Protein AF-A0A1Z4JRF0-F1 (afdb_monomer_lite)

Secondary structure (DSSP, 8-state):
---THHHHTS-HHHHHHHHHHHTT--STTS-HHHHHHHHHTTS-EEEEEEEEETTEEEEEEEEE--HHHHHHHHHHHHHHHTTTSTTTSHHHHHHHHHHHTT--------------

Organism: NCBI:txid1973484

Radius of gyration: 20.0 Å; chains: 1; bounding box: 44×68×50 Å

Foldseek 3Di:
DDCLPLQVPDDPLLLVQLLVQLLPFQSPPRDVVSVVVCVVSLQKDWDWDWDDDPPDIDIDIGIHGDPVCNVSNCVVCVVPPVVPRVPRVVVVCVVVVVVVVPPDPPDPPPDDDDDD

pLDDT: mean 71.78, std 22.66, range [35.53, 96.06]

Structure (mmCIF, N/CA/C/O backbone):
data_AF-A0A1Z4JRF0-F1
#
_entry.id   AF-A0A1Z4JRF0-F1
#
loop_
_atom_site.group_PDB
_atom_site.id
_atom_site.type_symbol
_atom_site.label_atom_id
_atom_site.label_alt_id
_atom_site.label_comp_id
_atom_site.label_asym_id
_atom_site.label_entity_id
_atom_site.label_seq_id
_atom_site.pdbx_PDB_ins_code
_atom_site.Cartn_x
_atom_site.Cartn_y
_atom_site.Cartn_z
_atom_site.occupancy
_atom_site.B_iso_or_equiv
_atom_site.auth_seq_id
_atom_site.auth_comp_id
_atom_site.auth_asym_id
_atom_site.auth_atom_id
_atom_site.pdbx_PDB_model_num
ATOM 1 N N . MET A 1 1 ? 6.717 2.652 -25.813 1.00 36.75 1 MET A N 1
ATOM 2 C CA . MET A 1 1 ? 7.202 3.660 -24.849 1.00 36.75 1 MET A CA 1
ATOM 3 C C . MET A 1 1 ? 6.323 3.497 -23.623 1.00 36.75 1 MET A C 1
ATOM 5 O O . MET A 1 1 ? 5.177 3.908 -23.685 1.00 36.75 1 MET A O 1
ATOM 9 N N . ASN A 1 2 ? 6.779 2.751 -22.613 1.00 40.53 2 ASN A N 1
ATOM 10 C CA . ASN A 1 2 ? 5.964 2.466 -21.429 1.00 40.53 2 ASN A CA 1
ATOM 11 C C . ASN A 1 2 ? 6.005 3.675 -20.501 1.00 40.53 2 ASN A C 1
ATOM 13 O O . ASN A 1 2 ? 7.083 4.120 -20.106 1.00 40.53 2 ASN A O 1
ATOM 17 N N . ASP A 1 3 ? 4.828 4.214 -20.211 1.00 40.38 3 ASP A N 1
ATOM 18 C CA . ASP A 1 3 ? 4.613 5.395 -19.393 1.00 40.38 3 ASP A CA 1
ATOM 19 C C . ASP A 1 3 ? 5.041 5.164 -17.937 1.00 40.38 3 ASP A C 1
ATOM 21 O O . ASP A 1 3 ? 4.230 4.973 -17.038 1.00 40.38 3 ASP A O 1
ATOM 25 N N . SER A 1 4 ? 6.329 5.347 -17.661 1.00 49.53 4 SER A N 1
ATOM 26 C CA . SER A 1 4 ? 6.900 5.596 -16.325 1.00 49.53 4 SER A CA 1
ATOM 27 C C . SER A 1 4 ? 6.422 6.934 -15.702 1.00 49.53 4 SER A C 1
ATOM 29 O O . SER A 1 4 ? 7.004 7.469 -14.752 1.00 49.53 4 SER A O 1
ATOM 31 N N . SER A 1 5 ? 5.325 7.503 -16.217 1.00 58.16 5 SER A N 1
ATOM 32 C CA . SER A 1 5 ? 4.789 8.820 -15.866 1.00 58.16 5 SER A CA 1
ATOM 33 C C . SER A 1 5 ? 3.949 8.815 -14.583 1.00 58.16 5 SER A C 1
ATOM 35 O O . SER A 1 5 ? 3.821 9.852 -13.933 1.00 58.16 5 SER A O 1
ATOM 37 N N . GLY A 1 6 ? 3.401 7.666 -14.173 1.00 71.44 6 GLY A N 1
ATOM 38 C CA . GLY A 1 6 ? 2.563 7.562 -12.972 1.00 71.44 6 GLY A CA 1
ATOM 39 C C . GLY A 1 6 ? 3.347 7.697 -11.662 1.00 71.44 6 GLY A C 1
ATOM 40 O O . GLY A 1 6 ? 2.978 8.498 -10.800 1.00 71.44 6 GLY A O 1
ATOM 41 N N . LEU A 1 7 ? 4.451 6.950 -11.538 1.00 81.50 7 LEU A N 1
ATOM 42 C CA . LEU A 1 7 ? 5.282 6.880 -10.327 1.00 81.50 7 LEU A CA 1
ATOM 43 C C . LEU A 1 7 ? 6.167 8.121 -10.141 1.00 81.50 7 LEU A C 1
ATOM 45 O O . LEU A 1 7 ? 6.301 8.646 -9.034 1.00 81.50 7 LEU A O 1
ATOM 49 N N . SER A 1 8 ? 6.711 8.660 -11.234 1.00 82.50 8 SER A N 1
ATOM 50 C CA . SER A 1 8 ? 7.532 9.879 -11.207 1.00 82.50 8 SER A CA 1
ATOM 51 C C . SER A 1 8 ? 6.762 11.104 -10.692 1.00 82.50 8 SER A C 1
ATOM 53 O O . SER A 1 8 ? 7.340 11.932 -9.982 1.00 82.50 8 SER A O 1
ATOM 55 N N . ARG A 1 9 ? 5.449 11.171 -10.967 1.00 87.12 9 ARG A N 1
ATOM 56 C CA . ARG A 1 9 ? 4.516 12.233 -10.541 1.00 87.12 9 ARG A CA 1
ATOM 57 C C . ARG A 1 9 ? 4.041 12.136 -9.089 1.00 87.12 9 ARG A C 1
ATOM 59 O O . ARG A 1 9 ? 3.281 12.997 -8.645 1.00 87.12 9 ARG A O 1
ATOM 66 N N . LEU A 1 10 ? 4.434 11.101 -8.351 1.00 89.62 10 LEU A N 1
ATOM 67 C CA . LEU A 1 10 ? 4.117 11.003 -6.930 1.00 89.62 10 LEU A CA 1
ATOM 68 C C . LEU A 1 10 ? 4.864 12.084 -6.135 1.00 89.62 10 LEU A C 1
ATOM 70 O O . LEU A 1 10 ? 6.015 12.415 -6.421 1.00 89.62 10 LEU A O 1
ATOM 74 N N . SER A 1 11 ? 4.215 12.619 -5.105 1.00 92.31 11 SER A N 1
ATOM 75 C CA . SER A 1 11 ? 4.901 13.438 -4.100 1.00 92.31 11 SER A CA 1
ATOM 76 C C . SER A 1 11 ? 5.906 12.599 -3.303 1.00 92.31 11 SER A C 1
ATOM 78 O O . SER A 1 11 ? 5.757 11.381 -3.210 1.00 92.31 11 SER A O 1
ATOM 80 N N . ASN A 1 12 ? 6.889 13.237 -2.660 1.00 89.81 12 ASN A N 1
ATOM 81 C CA . ASN A 1 12 ? 7.883 12.523 -1.843 1.00 89.81 12 ASN A CA 1
ATOM 82 C C . ASN A 1 12 ? 7.222 11.647 -0.768 1.00 89.81 12 ASN A C 1
ATOM 84 O O . ASN A 1 12 ? 7.545 10.474 -0.662 1.00 89.81 12 ASN A O 1
ATOM 88 N N . LYS A 1 13 ? 6.189 12.157 -0.085 1.00 90.50 13 LYS A N 1
ATOM 89 C CA . LYS A 1 13 ? 5.430 11.391 0.921 1.00 90.50 13 LYS A CA 1
ATOM 90 C C . LYS A 1 13 ? 4.722 10.162 0.349 1.00 90.50 13 LYS A C 1
ATOM 92 O O . LYS A 1 13 ? 4.550 9.170 1.043 1.00 90.50 13 LYS A O 1
ATOM 97 N N . GLN A 1 14 ? 4.259 10.239 -0.898 1.00 93.12 14 GLN A N 1
ATOM 98 C CA . GLN A 1 14 ? 3.646 9.098 -1.580 1.00 93.12 14 GLN A CA 1
ATOM 99 C C . GLN A 1 14 ? 4.694 8.076 -2.011 1.00 93.12 14 GLN A C 1
ATOM 101 O O . GLN A 1 14 ? 4.416 6.887 -1.944 1.00 93.12 14 GLN A O 1
ATOM 106 N N . LYS A 1 15 ? 5.877 8.532 -2.437 1.00 89.88 15 LYS A N 1
ATOM 107 C CA . LYS A 1 15 ? 7.004 7.657 -2.780 1.00 89.88 15 LYS A CA 1
ATOM 108 C C . LYS A 1 15 ? 7.519 6.924 -1.546 1.00 89.88 15 LYS A C 1
ATOM 110 O O . LYS A 1 15 ? 7.669 5.717 -1.611 1.00 89.88 15 LYS A O 1
ATOM 1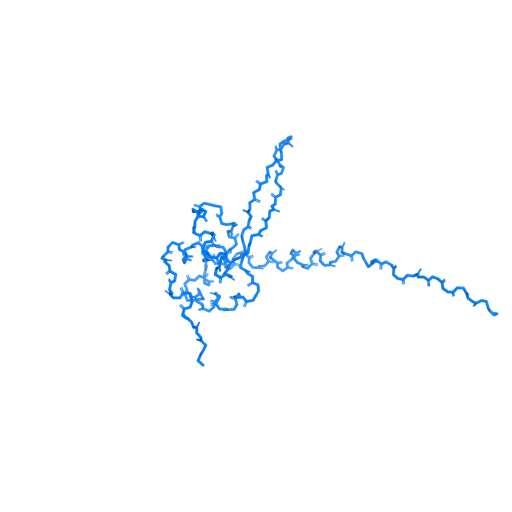15 N N . GLU A 1 16 ? 7.688 7.630 -0.429 1.00 88.94 16 GLU A N 1
ATOM 116 C CA . GLU A 1 16 ? 8.044 7.039 0.867 1.00 88.94 16 GLU A CA 1
ATOM 117 C C . GLU A 1 16 ? 7.016 5.988 1.297 1.00 88.94 16 GLU A C 1
ATOM 119 O O . GLU A 1 16 ? 7.385 4.852 1.556 1.00 88.94 16 GLU A O 1
ATOM 124 N N . ALA A 1 17 ? 5.721 6.330 1.301 1.00 91.50 17 ALA A N 1
ATOM 125 C CA . ALA A 1 17 ? 4.670 5.382 1.672 1.00 91.50 17 ALA A CA 1
ATOM 126 C C . ALA A 1 17 ? 4.635 4.151 0.756 1.00 91.50 17 ALA A C 1
ATOM 128 O O . ALA A 1 17 ? 4.532 3.026 1.235 1.00 91.50 17 ALA A O 1
ATOM 129 N N . LEU A 1 18 ? 4.724 4.357 -0.561 1.00 91.19 18 LEU A N 1
ATOM 130 C CA . LEU A 1 18 ? 4.715 3.270 -1.535 1.00 91.19 18 LEU A CA 1
ATOM 131 C C . LEU A 1 18 ? 5.954 2.377 -1.402 1.00 91.19 18 LEU A C 1
ATOM 133 O O . LEU A 1 18 ? 5.811 1.163 -1.468 1.00 91.19 18 LEU A O 1
ATOM 137 N N . GLY A 1 19 ? 7.134 2.964 -1.192 1.00 87.88 19 GLY A N 1
ATOM 138 C CA . GLY A 1 19 ? 8.380 2.235 -0.963 1.00 87.88 19 GLY A CA 1
ATOM 139 C C . GLY A 1 19 ? 8.319 1.401 0.315 1.00 87.88 19 GLY A C 1
ATOM 140 O O . GLY A 1 19 ? 8.570 0.204 0.273 1.00 87.88 19 GLY A O 1
ATOM 141 N N . SER A 1 20 ? 7.879 1.980 1.434 1.00 87.69 20 SER A N 1
ATOM 142 C CA . SER A 1 20 ? 7.731 1.232 2.689 1.00 87.69 20 SER A CA 1
ATOM 143 C C . SER A 1 20 ? 6.713 0.097 2.582 1.00 87.69 20 SER A C 1
ATOM 145 O O . SER A 1 20 ? 6.992 -1.004 3.048 1.00 87.69 20 SER A O 1
ATOM 147 N N . ILE A 1 21 ? 5.573 0.320 1.915 1.00 89.25 21 ILE A N 1
ATOM 148 C CA . ILE A 1 21 ? 4.578 -0.740 1.675 1.00 89.25 21 ILE A CA 1
ATOM 149 C C . ILE A 1 21 ? 5.131 -1.827 0.748 1.00 89.25 21 ILE A C 1
ATOM 151 O O . ILE A 1 21 ? 4.919 -3.013 0.987 1.00 89.25 21 ILE A O 1
ATOM 155 N N . TYR A 1 22 ? 5.874 -1.444 -0.292 1.00 86.75 22 TYR A N 1
ATOM 156 C CA . TYR A 1 22 ? 6.586 -2.388 -1.154 1.00 86.75 22 TYR A CA 1
ATOM 157 C C . TYR A 1 22 ? 7.563 -3.267 -0.355 1.00 86.75 22 TYR A C 1
ATOM 159 O O . TYR A 1 22 ? 7.662 -4.462 -0.615 1.00 86.75 22 TYR A O 1
ATOM 167 N N . CYS A 1 23 ? 8.205 -2.702 0.666 1.00 82.81 23 CYS A N 1
ATOM 168 C CA . CYS A 1 23 ? 9.130 -3.403 1.556 1.00 82.81 23 CYS A CA 1
ATOM 169 C C . CYS A 1 23 ? 8.450 -4.155 2.714 1.00 82.81 23 CYS A C 1
ATOM 171 O O . CYS A 1 23 ? 9.136 -4.715 3.570 1.00 82.81 23 CYS A O 1
ATOM 173 N N . GLY A 1 24 ? 7.113 -4.206 2.731 1.00 79.75 24 GLY A N 1
ATOM 174 C CA . GLY A 1 24 ? 6.311 -4.997 3.665 1.00 79.75 24 GLY A CA 1
ATOM 175 C C . GLY A 1 24 ? 5.787 -4.256 4.896 1.00 79.75 24 GLY A C 1
ATOM 176 O O . GLY A 1 24 ? 5.213 -4.894 5.779 1.00 79.75 24 GLY A O 1
ATOM 177 N N . ASP A 1 25 ? 5.920 -2.926 4.963 1.00 87.31 25 ASP A N 1
ATOM 178 C CA . ASP A 1 25 ? 5.112 -2.133 5.893 1.00 87.31 25 ASP A CA 1
ATOM 179 C C . ASP A 1 25 ? 3.628 -2.253 5.506 1.00 87.31 25 ASP A C 1
ATOM 181 O O . ASP A 1 25 ? 3.251 -2.273 4.337 1.00 87.31 25 ASP A O 1
ATOM 185 N N . THR A 1 26 ? 2.756 -2.292 6.503 1.00 86.12 26 THR A N 1
ATOM 186 C CA . THR A 1 26 ? 1.306 -2.358 6.300 1.00 86.12 26 THR A CA 1
ATOM 187 C C . THR A 1 26 ? 0.673 -0.987 6.051 1.00 86.12 26 THR A C 1
ATOM 189 O O . THR A 1 26 ? -0.549 -0.885 5.992 1.00 86.12 26 THR A O 1
ATOM 192 N N . GLY A 1 27 ? 1.471 0.079 5.927 1.00 82.62 27 GLY A N 1
ATOM 193 C CA . GLY A 1 27 ? 1.029 1.469 5.800 1.00 82.62 27 GLY A CA 1
ATOM 194 C C . GLY A 1 27 ? 0.710 2.134 7.146 1.00 82.62 27 GLY A C 1
ATOM 195 O O . GLY A 1 27 ? 0.173 3.250 7.176 1.00 82.62 27 GLY A O 1
ATOM 196 N N . ARG A 1 28 ? 1.024 1.471 8.269 1.00 78.94 28 ARG A N 1
ATOM 197 C CA . ARG A 1 28 ? 0.724 1.941 9.630 1.00 78.94 28 ARG A CA 1
ATOM 198 C C . ARG A 1 28 ? 1.670 3.085 10.004 1.00 78.94 28 ARG A C 1
ATOM 200 O O . ARG A 1 28 ? 2.789 2.874 10.442 1.00 78.94 28 ARG A O 1
ATOM 207 N N . GLY A 1 29 ? 1.192 4.319 9.868 1.00 84.25 29 GLY A N 1
ATOM 208 C CA . GLY A 1 29 ? 1.958 5.529 10.206 1.00 84.25 29 GLY A CA 1
ATOM 209 C C . GLY A 1 29 ? 1.862 6.621 9.146 1.00 84.25 29 GLY A C 1
ATOM 210 O O . GLY A 1 29 ? 2.152 7.787 9.418 1.00 84.25 29 GLY A O 1
ATOM 211 N N . TYR A 1 30 ? 1.371 6.279 7.955 1.00 91.38 30 TYR A N 1
ATOM 212 C CA . TYR A 1 30 ? 1.113 7.255 6.907 1.00 91.38 30 TYR A CA 1
ATOM 213 C C . TYR A 1 30 ? -0.265 7.893 7.062 1.00 91.38 30 TYR A C 1
ATOM 215 O O . TYR A 1 30 ? -1.242 7.268 7.469 1.00 91.38 30 TYR A O 1
ATOM 223 N N . ALA A 1 31 ? -0.356 9.175 6.706 1.00 93.44 31 ALA A N 1
ATOM 224 C CA . ALA A 1 31 ? -1.628 9.883 6.710 1.00 93.44 31 ALA A CA 1
ATOM 225 C C . ALA A 1 31 ? -2.621 9.214 5.744 1.00 93.44 31 ALA A C 1
ATOM 227 O O . ALA A 1 31 ? -2.277 8.981 4.584 1.00 93.44 31 ALA A O 1
ATOM 228 N N . GLN A 1 32 ? -3.871 9.012 6.178 1.00 93.12 32 GLN A N 1
ATOM 229 C CA . GLN A 1 32 ? -4.901 8.321 5.386 1.00 93.12 32 GLN A CA 1
ATOM 230 C C . GLN A 1 32 ? -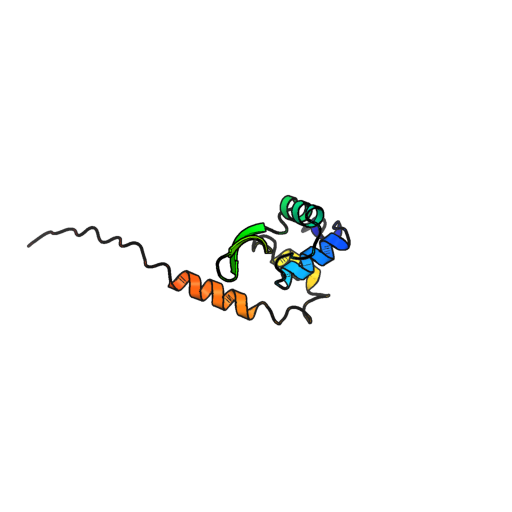5.064 8.906 3.973 1.00 93.12 32 GLN A C 1
ATOM 232 O O . GLN A 1 32 ? -5.141 8.166 3.003 1.00 93.12 32 GLN A O 1
ATOM 237 N N . LYS A 1 33 ? -4.982 10.236 3.825 1.00 94.88 33 LYS A N 1
ATOM 238 C CA . LYS A 1 33 ? -5.040 10.910 2.513 1.00 94.88 33 LYS A CA 1
ATOM 239 C C . LYS A 1 33 ? -3.957 10.450 1.526 1.00 94.88 33 LYS A C 1
ATOM 241 O O . LYS A 1 33 ? -4.174 10.479 0.318 1.00 94.88 33 LYS A O 1
ATOM 246 N N . THR A 1 34 ? -2.777 10.084 2.030 1.00 96.06 34 THR A N 1
ATOM 247 C CA . THR A 1 34 ? -1.666 9.579 1.217 1.00 96.06 34 THR A CA 1
ATOM 248 C C . THR A 1 34 ? -2.015 8.190 0.699 1.00 96.06 34 THR A C 1
ATOM 250 O O . THR A 1 34 ? -1.897 7.951 -0.501 1.00 96.06 34 THR A O 1
ATOM 253 N N . LEU A 1 35 ? -2.514 7.324 1.585 1.00 95.25 35 LEU A N 1
ATOM 254 C CA . LEU A 1 35 ? -2.919 5.953 1.277 1.00 95.25 35 LEU A CA 1
ATOM 255 C C . LEU A 1 35 ? -4.108 5.933 0.308 1.00 95.25 35 LEU A C 1
ATOM 257 O O . LEU A 1 35 ? -4.014 5.320 -0.749 1.00 95.25 35 LEU A O 1
ATOM 261 N N . ASP A 1 36 ? -5.155 6.721 0.570 1.00 95.00 36 ASP A N 1
ATOM 262 C CA . ASP A 1 36 ? -6.315 6.858 -0.324 1.00 95.00 36 ASP A CA 1
ATOM 263 C C . ASP A 1 36 ? -5.904 7.334 -1.723 1.00 95.00 36 ASP A C 1
ATOM 265 O O . ASP A 1 36 ? -6.476 6.933 -2.737 1.00 95.00 36 ASP A O 1
ATOM 269 N N . SER A 1 37 ? -4.917 8.231 -1.800 1.00 95.62 37 SER A N 1
ATOM 270 C CA . SER A 1 37 ? -4.434 8.729 -3.084 1.00 95.62 37 SER A CA 1
ATOM 271 C C . SER A 1 37 ? -3.660 7.668 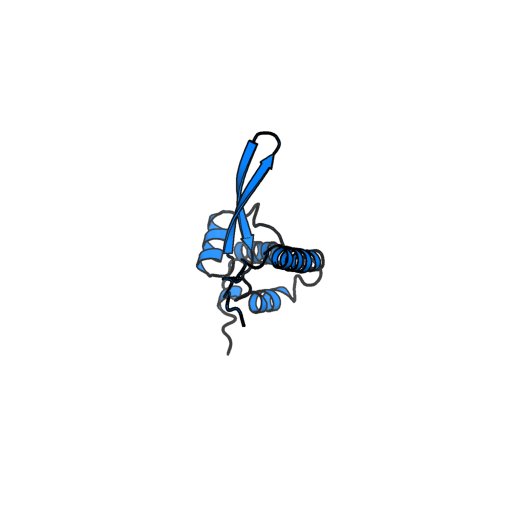-3.865 1.00 95.62 37 SER A C 1
ATOM 273 O O . SER A 1 37 ? -3.771 7.655 -5.090 1.00 95.62 37 SER A O 1
ATOM 275 N N . LEU A 1 38 ? -2.885 6.814 -3.192 1.00 94.81 38 LEU A N 1
ATOM 276 C CA . LEU A 1 38 ? -2.180 5.688 -3.812 1.00 94.81 38 LEU A CA 1
ATOM 277 C C . LEU A 1 38 ? -3.158 4.583 -4.238 1.00 94.81 38 LEU A C 1
ATOM 279 O O . LEU A 1 38 ? -3.047 4.076 -5.353 1.00 94.81 38 LEU A O 1
ATOM 283 N N . GLU A 1 39 ? -4.154 4.276 -3.405 1.00 94.25 39 GLU A N 1
ATOM 284 C CA . GLU A 1 39 ? -5.201 3.288 -3.692 1.00 94.25 39 GLU A CA 1
ATOM 285 C C . GLU A 1 39 ? -6.036 3.710 -4.910 1.00 94.25 39 GLU A C 1
ATOM 287 O O . GLU A 1 39 ? -6.207 2.939 -5.850 1.00 94.25 39 GLU A O 1
ATOM 292 N N . LYS A 1 40 ? -6.440 4.987 -4.992 1.00 93.19 40 LYS A N 1
ATOM 293 C CA . LYS A 1 40 ? -7.118 5.547 -6.181 1.00 93.19 40 LYS A CA 1
ATOM 294 C C . LYS A 1 40 ? -6.285 5.477 -7.459 1.00 93.19 40 LYS A C 1
ATOM 296 O O . LYS A 1 40 ? -6.846 5.486 -8.550 1.00 93.19 40 LYS A O 1
ATOM 301 N N . LYS A 1 41 ? -4.957 5.467 -7.338 1.00 92.56 41 LYS A N 1
ATOM 302 C CA . LYS A 1 41 ? -4.031 5.313 -8.468 1.00 92.56 41 LYS A CA 1
ATOM 303 C C . LYS A 1 41 ? -3.780 3.843 -8.824 1.00 92.56 41 LYS A C 1
ATOM 305 O O . LYS A 1 41 ? -3.060 3.598 -9.783 1.00 92.56 41 LYS A O 1
ATOM 310 N N . GLY A 1 42 ? -4.338 2.891 -8.070 1.00 92.62 42 GLY A N 1
ATOM 311 C CA . GLY A 1 42 ? -4.124 1.455 -8.262 1.00 92.62 42 GLY A CA 1
ATOM 312 C C . GLY A 1 42 ? -2.724 0.976 -7.871 1.00 92.62 42 GLY A C 1
ATOM 313 O O . GLY A 1 42 ? -2.320 -0.108 -8.275 1.00 92.62 42 GLY A O 1
ATOM 314 N N . LEU A 1 43 ? -1.974 1.784 -7.113 1.00 92.44 43 LEU A N 1
ATOM 315 C CA . LEU A 1 43 ? -0.593 1.472 -6.724 1.00 92.44 43 LEU A CA 1
ATOM 316 C C . LEU A 1 43 ? -0.513 0.618 -5.459 1.00 92.44 43 LEU A C 1
ATOM 318 O O . LEU A 1 43 ? 0.483 -0.064 -5.240 1.00 92.44 43 LEU A O 1
ATOM 322 N N . ILE A 1 44 ? -1.561 0.665 -4.640 1.00 93.75 44 ILE A N 1
ATOM 323 C CA . ILE A 1 44 ? -1.747 -0.189 -3.470 1.00 93.75 44 ILE A CA 1
ATOM 324 C C . ILE A 1 44 ? -3.200 -0.661 -3.413 1.00 93.75 44 ILE A C 1
ATOM 326 O O . ILE A 1 44 ? -4.091 -0.022 -3.975 1.00 93.75 44 ILE A O 1
ATOM 330 N N . VAL A 1 45 ? -3.434 -1.748 -2.693 1.00 94.06 45 VAL A N 1
ATOM 331 C CA . VAL A 1 45 ? -4.756 -2.265 -2.331 1.00 94.06 45 VAL A CA 1
ATOM 332 C C . VAL A 1 45 ? -4.824 -2.433 -0.821 1.00 94.06 45 VAL A C 1
ATOM 334 O O . VAL A 1 45 ? -3.812 -2.762 -0.204 1.00 94.06 45 VAL A O 1
ATOM 337 N N . SER A 1 46 ? -5.992 -2.200 -0.222 1.00 93.19 46 SER A N 1
ATOM 338 C CA . SER A 1 46 ? -6.197 -2.425 1.209 1.00 93.19 46 SER A CA 1
ATOM 339 C C . SER A 1 46 ? -6.970 -3.708 1.510 1.00 93.19 46 SER A C 1
ATOM 341 O O . SER A 1 46 ? -7.884 -4.096 0.784 1.00 93.19 46 SER A O 1
ATOM 343 N N . GLN A 1 47 ? -6.630 -4.343 2.628 1.00 91.94 47 GLN A N 1
ATOM 344 C CA . GLN A 1 47 ? -7.397 -5.421 3.238 1.00 91.94 47 GLN A CA 1
ATOM 345 C C . GLN A 1 47 ? -7.745 -5.035 4.673 1.00 91.94 47 GLN A C 1
ATOM 347 O O . GLN A 1 47 ? -6.899 -4.559 5.427 1.00 91.94 47 GLN A O 1
ATOM 352 N N . THR A 1 48 ? -8.996 -5.254 5.076 1.00 92.81 48 THR A N 1
ATOM 353 C CA . THR A 1 48 ? -9.365 -5.166 6.491 1.00 92.81 48 THR A CA 1
ATOM 354 C C . THR A 1 48 ? -8.971 -6.451 7.198 1.00 92.81 48 THR A C 1
ATOM 356 O O . THR A 1 48 ? -9.390 -7.540 6.806 1.00 92.81 48 THR A O 1
ATOM 359 N N . VAL A 1 49 ? -8.199 -6.310 8.265 1.00 90.38 49 VAL A N 1
ATOM 360 C CA . VAL A 1 49 ? -7.752 -7.408 9.117 1.00 90.38 49 VAL A CA 1
ATOM 361 C C . VAL A 1 49 ? -8.249 -7.187 10.542 1.00 90.38 49 VAL A C 1
ATOM 363 O O . VAL A 1 49 ? -8.444 -6.053 10.991 1.00 90.38 49 VAL A O 1
ATOM 366 N N . ALA A 1 50 ? -8.485 -8.290 11.246 1.00 92.56 50 ALA A N 1
ATOM 367 C CA . ALA A 1 50 ? -8.871 -8.290 12.647 1.00 92.56 50 ALA A CA 1
ATOM 368 C C . ALA A 1 50 ? -7.697 -8.798 13.486 1.00 92.56 50 ALA A C 1
ATOM 370 O O . ALA A 1 50 ? -7.207 -9.906 13.277 1.00 92.56 50 ALA A O 1
ATOM 371 N N . GLU A 1 51 ? -7.266 -7.990 14.446 1.00 89.62 51 GLU A N 1
ATOM 372 C CA . GLU A 1 51 ? -6.198 -8.313 15.382 1.00 89.62 51 GLU A CA 1
ATOM 373 C C . GLU A 1 51 ? -6.796 -8.485 16.779 1.00 89.62 51 GLU A C 1
ATOM 375 O O . GLU A 1 51 ? -7.528 -7.623 17.275 1.00 89.62 51 GLU A O 1
ATOM 380 N N . ARG A 1 52 ? -6.506 -9.619 17.419 1.00 91.94 52 ARG A N 1
ATOM 381 C CA . ARG A 1 52 ? -6.960 -9.903 18.779 1.00 91.94 52 ARG A CA 1
ATOM 382 C C . ARG A 1 52 ? -5.858 -9.557 19.769 1.00 91.94 52 ARG A C 1
ATOM 384 O O . ARG A 1 52 ? -4.788 -10.155 19.728 1.00 91.94 52 ARG A O 1
ATOM 391 N N . GLN A 1 53 ? -6.160 -8.672 20.712 1.00 90.00 53 GLN A N 1
ATOM 392 C CA . GLN A 1 53 ? -5.287 -8.365 21.843 1.00 90.00 53 GLN A CA 1
ATOM 393 C C . GLN A 1 53 ? -6.039 -8.676 23.143 1.00 90.00 53 GLN A C 1
ATOM 395 O O . GLN A 1 53 ? -6.878 -7.911 23.623 1.00 90.00 53 GLN A O 1
ATOM 400 N N . GLY A 1 54 ? -5.785 -9.872 23.685 1.00 91.50 54 GLY A N 1
ATOM 401 C CA . GLY A 1 54 ? -6.498 -10.403 24.847 1.00 91.50 54 GLY A CA 1
ATOM 402 C C . GLY A 1 54 ? -7.979 -10.676 24.555 1.00 91.50 54 GLY A C 1
ATOM 403 O O . GLY A 1 54 ? -8.319 -11.537 23.735 1.00 91.50 54 GLY A O 1
ATOM 404 N N . VAL A 1 55 ? -8.867 -9.963 25.253 1.00 91.56 55 VAL A N 1
ATOM 405 C CA . VAL A 1 55 ? -10.330 -10.041 25.056 1.00 91.56 55 VAL A CA 1
ATOM 406 C C . VAL A 1 55 ? -10.849 -9.060 24.003 1.00 91.56 55 VAL A C 1
ATOM 408 O O . VAL A 1 55 ? -12.003 -9.167 23.598 1.00 91.56 55 VAL A O 1
ATOM 411 N N . PHE A 1 56 ? -10.015 -8.126 23.545 1.00 89.06 56 PHE A N 1
ATOM 412 C CA . PHE A 1 56 ? -10.400 -7.116 22.567 1.00 89.06 56 PHE A CA 1
ATOM 413 C C . PHE A 1 56 ? -10.056 -7.566 21.148 1.00 89.06 56 PHE A C 1
ATOM 415 O O . PHE A 1 56 ? -9.025 -8.201 20.911 1.00 89.06 56 PHE A O 1
ATOM 422 N N . VAL A 1 57 ? -10.925 -7.210 20.202 1.00 90.69 57 VAL A N 1
ATOM 423 C CA . VAL A 1 57 ? -10.710 -7.393 18.765 1.00 90.69 57 VAL A CA 1
ATOM 424 C C . VAL A 1 57 ? -10.715 -6.016 18.119 1.00 90.69 57 VAL A C 1
ATOM 426 O O . VAL A 1 57 ? -11.699 -5.285 18.223 1.00 90.69 57 VAL A O 1
ATOM 429 N N . PHE A 1 58 ? -9.614 -5.672 17.461 1.00 90.44 58 PHE A N 1
ATOM 430 C CA . PHE A 1 58 ? -9.443 -4.417 16.742 1.00 90.44 58 PHE A CA 1
ATOM 431 C C . PHE A 1 58 ? -9.401 -4.697 15.247 1.00 90.44 58 PHE A C 1
ATOM 433 O O . PHE A 1 58 ? -8.683 -5.585 14.793 1.00 90.44 58 PHE A O 1
ATOM 440 N N . THR A 1 59 ? -10.147 -3.925 14.468 1.00 92.31 59 THR A N 1
ATOM 441 C CA . THR A 1 59 ? -10.100 -3.997 13.006 1.00 92.31 59 THR A CA 1
ATOM 442 C C . THR A 1 59 ? -9.330 -2.812 12.455 1.00 92.31 59 THR A C 1
ATOM 444 O O . THR A 1 59 ? -9.605 -1.673 12.831 1.00 92.31 59 THR A O 1
ATOM 447 N N . HIS A 1 60 ? -8.403 -3.062 11.539 1.00 87.69 60 HIS A N 1
ATOM 448 C CA . HIS A 1 60 ? -7.656 -2.015 10.846 1.00 87.69 60 HIS A CA 1
ATOM 449 C C . HIS A 1 60 ? -7.406 -2.413 9.387 1.00 87.69 60 HIS A C 1
ATOM 451 O O . HIS A 1 60 ? -7.689 -3.542 8.983 1.00 87.69 60 HIS A O 1
ATOM 457 N N . LYS A 1 61 ? -6.936 -1.460 8.578 1.00 91.44 61 LYS A N 1
ATOM 458 C CA . LYS A 1 61 ? -6.538 -1.710 7.191 1.00 91.44 61 LYS A CA 1
ATOM 459 C C . LYS A 1 61 ? -5.039 -1.966 7.119 1.00 91.44 61 LYS A C 1
ATOM 461 O O . LYS A 1 61 ? -4.272 -1.182 7.673 1.00 91.44 61 LYS A O 1
ATOM 466 N N . GLU A 1 62 ? -4.658 -3.006 6.399 1.00 92.25 62 GLU A N 1
ATOM 467 C CA . GLU A 1 62 ? -3.300 -3.212 5.901 1.00 92.25 62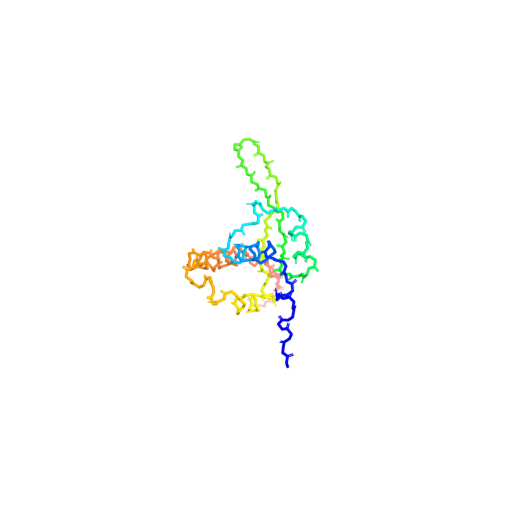 GLU A CA 1
ATOM 468 C C . GLU A 1 62 ? -3.288 -2.945 4.397 1.00 92.25 62 GLU A C 1
ATOM 470 O O . GLU A 1 62 ? -4.292 -3.178 3.719 1.00 92.25 62 GLU A O 1
ATOM 475 N N . TYR A 1 63 ? -2.181 -2.414 3.887 1.00 92.94 63 TYR A N 1
ATOM 476 C CA . TYR A 1 63 ? -2.021 -2.057 2.481 1.00 92.94 63 TYR A CA 1
ATOM 477 C C . TYR A 1 63 ? -0.897 -2.870 1.850 1.00 92.94 63 TYR A C 1
ATOM 479 O O . TYR A 1 63 ? 0.111 -3.131 2.496 1.00 92.94 63 TYR A O 1
ATOM 487 N N . TYR A 1 64 ? -1.062 -3.222 0.577 1.00 92.12 64 TYR A N 1
ATOM 488 C CA . TYR A 1 64 ? -0.096 -4.019 -0.179 1.00 92.12 64 TYR A CA 1
ATOM 489 C C . TYR A 1 64 ? 0.020 -3.512 -1.613 1.00 92.12 64 TYR A C 1
ATOM 491 O O . TYR A 1 64 ? -0.934 -2.954 -2.157 1.00 92.12 64 TYR A O 1
ATOM 499 N N . VAL A 1 65 ? 1.164 -3.747 -2.254 1.00 90.88 65 VAL A N 1
ATOM 500 C CA . VAL A 1 65 ? 1.342 -3.484 -3.690 1.00 90.88 65 VAL A CA 1
ATOM 501 C C . VAL A 1 65 ? 0.738 -4.646 -4.492 1.00 90.88 65 VAL A C 1
ATOM 503 O O . VAL A 1 65 ? 1.187 -5.781 -4.324 1.00 90.88 65 VAL A O 1
ATOM 506 N N . PRO A 1 66 ? -0.260 -4.419 -5.367 1.00 89.06 66 PRO A N 1
ATOM 507 C CA . PRO A 1 66 ? -0.845 -5.495 -6.154 1.00 89.06 66 PRO A CA 1
ATOM 508 C C . PRO A 1 66 ? 0.132 -5.998 -7.224 1.00 89.06 66 PRO A C 1
ATOM 510 O O . PRO A 1 66 ? 0.901 -5.229 -7.804 1.00 89.06 66 PRO A O 1
ATOM 513 N N . LEU A 1 67 ? 0.045 -7.291 -7.554 1.00 83.75 67 LEU A N 1
ATOM 514 C CA . LEU A 1 67 ? 0.905 -7.930 -8.561 1.00 83.75 67 LEU A CA 1
ATOM 515 C C . LEU A 1 67 ? 0.880 -7.216 -9.922 1.00 83.75 67 LEU A C 1
ATOM 517 O O . LEU A 1 67 ? 1.892 -7.186 -10.616 1.00 83.75 67 LEU A O 1
ATOM 521 N N . SER A 1 68 ? -0.247 -6.591 -10.281 1.00 82.50 68 SER A N 1
ATOM 522 C CA . SER A 1 68 ? -0.433 -5.874 -11.549 1.00 82.50 68 SER A CA 1
ATOM 523 C C . SER A 1 68 ? 0.510 -4.688 -11.749 1.00 82.50 68 SER A C 1
ATOM 525 O O . SER A 1 68 ? 0.768 -4.320 -12.889 1.00 82.50 68 SER A O 1
ATOM 527 N N . VAL A 1 69 ? 1.006 -4.083 -10.667 1.00 84.62 69 VAL A N 1
ATOM 528 C CA . VAL A 1 69 ? 1.934 -2.935 -10.718 1.00 84.62 69 VAL A CA 1
ATOM 529 C C . VAL A 1 69 ? 3.280 -3.251 -10.067 1.00 84.62 69 VAL A C 1
ATOM 531 O O . VAL A 1 69 ? 4.168 -2.404 -10.049 1.00 84.62 69 VAL A O 1
ATOM 534 N N . HIS A 1 70 ? 3.451 -4.470 -9.547 1.00 83.50 70 HIS A N 1
ATOM 535 C CA . HIS A 1 70 ? 4.629 -4.870 -8.786 1.00 83.50 70 HIS A CA 1
ATOM 536 C C . HIS A 1 70 ? 5.920 -4.675 -9.581 1.00 83.50 70 HIS A C 1
ATOM 538 O O . HIS A 1 70 ? 6.837 -4.028 -9.095 1.00 83.50 70 HIS A O 1
ATOM 544 N N . TYR A 1 71 ? 5.957 -5.129 -10.839 1.00 81.81 71 TYR A N 1
ATOM 545 C CA . TYR A 1 71 ? 7.129 -4.961 -11.702 1.00 81.81 71 TYR A CA 1
ATOM 546 C C . TYR A 1 71 ? 7.509 -3.486 -11.902 1.00 81.81 71 TYR A C 1
ATOM 548 O O . TYR A 1 71 ? 8.684 -3.137 -11.835 1.00 81.81 71 TYR A O 1
ATOM 556 N N . GLU A 1 72 ? 6.530 -2.605 -12.115 1.00 83.81 72 GLU A N 1
ATOM 557 C CA . GLU A 1 72 ? 6.784 -1.172 -12.303 1.00 83.81 72 GLU A CA 1
ATOM 558 C C . GLU A 1 72 ? 7.315 -0.515 -11.024 1.00 83.81 72 GLU A C 1
ATOM 560 O O . GLU A 1 72 ? 8.243 0.292 -11.079 1.00 83.81 72 GLU A O 1
ATOM 565 N N . VAL A 1 73 ? 6.751 -0.888 -9.872 1.00 83.81 73 VAL A N 1
ATOM 566 C CA . VAL A 1 73 ? 7.188 -0.420 -8.552 1.00 83.81 73 VAL A CA 1
ATOM 567 C C . VAL A 1 73 ? 8.603 -0.919 -8.252 1.00 83.81 73 VAL A C 1
ATOM 569 O O . VAL A 1 73 ? 9.454 -0.108 -7.895 1.00 83.81 73 VAL A O 1
ATOM 572 N N . THR A 1 74 ? 8.899 -2.199 -8.492 1.00 82.06 74 THR A N 1
ATOM 573 C CA . THR A 1 74 ? 10.249 -2.761 -8.358 1.00 82.06 74 THR A CA 1
ATOM 574 C C . THR A 1 74 ? 11.237 -2.015 -9.240 1.00 82.06 74 THR A C 1
ATOM 576 O O . THR A 1 74 ? 12.239 -1.546 -8.733 1.00 82.06 74 THR A O 1
ATOM 579 N N . GLN A 1 75 ? 10.961 -1.806 -10.530 1.00 81.06 75 GLN A N 1
ATOM 580 C CA . GLN A 1 75 ? 11.879 -1.067 -11.413 1.00 81.06 75 GLN A CA 1
ATOM 581 C C . GLN A 1 75 ? 12.126 0.373 -10.937 1.00 81.06 75 GLN A C 1
ATOM 583 O O . GLN A 1 75 ? 13.229 0.899 -11.077 1.00 81.06 75 GLN A O 1
ATOM 588 N N . TYR A 1 76 ? 11.108 1.016 -10.361 1.00 81.38 76 TYR A N 1
ATOM 589 C CA . TYR A 1 76 ? 11.227 2.369 -9.828 1.00 81.38 76 TYR A CA 1
ATOM 590 C C . TYR A 1 76 ? 12.074 2.428 -8.546 1.00 81.38 76 TYR A C 1
ATOM 592 O O . TYR A 1 76 ? 12.826 3.384 -8.359 1.00 81.38 76 TYR A O 1
ATOM 600 N N . PHE A 1 77 ? 11.974 1.416 -7.679 1.00 76.12 77 PHE A N 1
ATOM 601 C CA . PHE A 1 77 ? 12.668 1.373 -6.388 1.00 76.12 77 PHE A CA 1
ATOM 602 C C . PHE A 1 77 ? 13.940 0.508 -6.368 1.00 76.12 77 PHE A C 1
ATOM 604 O O . PHE A 1 77 ? 14.719 0.645 -5.430 1.00 76.12 77 PHE A O 1
ATOM 611 N N . ALA A 1 78 ? 14.221 -0.295 -7.398 1.00 67.75 78 ALA A N 1
ATOM 612 C CA . ALA A 1 78 ? 15.377 -1.201 -7.479 1.00 67.75 78 ALA A CA 1
ATOM 613 C C . ALA A 1 78 ? 16.718 -0.466 -7.325 1.00 67.75 78 ALA A C 1
ATOM 615 O O . ALA A 1 78 ? 17.669 -0.993 -6.763 1.00 67.75 78 ALA A O 1
ATOM 616 N N . ALA A 1 79 ? 16.794 0.799 -7.748 1.00 59.78 79 ALA A N 1
ATOM 617 C CA . ALA A 1 79 ? 17.999 1.609 -7.572 1.00 59.78 79 ALA A CA 1
ATOM 618 C C . ALA A 1 79 ? 18.200 2.151 -6.138 1.00 59.78 79 ALA A C 1
ATOM 620 O O . ALA A 1 79 ? 19.295 2.609 -5.822 1.00 59.78 79 ALA A O 1
ATOM 621 N N . GLN A 1 80 ? 17.162 2.160 -5.292 1.00 57.38 80 GLN A N 1
ATOM 622 C CA . GLN A 1 80 ? 17.182 2.772 -3.952 1.00 57.38 80 GLN A CA 1
ATOM 623 C C . GLN A 1 80 ? 16.927 1.788 -2.802 1.00 57.38 80 GLN A C 1
ATOM 625 O O . GLN A 1 80 ? 17.389 2.057 -1.701 1.00 57.38 80 GLN A O 1
ATOM 630 N N . TYR A 1 81 ? 16.220 0.680 -3.036 1.00 57.28 81 TYR A N 1
ATOM 631 C CA . TYR A 1 81 ? 15.669 -0.172 -1.973 1.00 57.28 81 TYR A CA 1
ATOM 632 C C . TYR A 1 81 ? 16.055 -1.657 -2.066 1.00 57.28 81 TYR A C 1
ATOM 634 O O . TYR A 1 81 ? 15.727 -2.408 -1.148 1.00 57.28 81 TYR A O 1
ATOM 642 N N . ASP A 1 82 ? 16.800 -2.087 -3.095 1.00 53.44 82 ASP A N 1
ATOM 643 C CA . ASP A 1 82 ? 17.279 -3.481 -3.209 1.00 53.44 82 ASP A CA 1
ATOM 644 C C . ASP A 1 82 ? 18.164 -3.909 -2.018 1.00 53.44 82 ASP A C 1
ATOM 646 O O . ASP A 1 82 ? 18.229 -5.089 -1.710 1.00 53.44 82 ASP A O 1
ATOM 650 N N . GLN A 1 83 ? 18.787 -2.974 -1.287 1.00 51.53 83 GLN A N 1
ATOM 651 C CA . GLN A 1 83 ? 19.544 -3.293 -0.064 1.00 51.53 83 GLN A CA 1
ATOM 652 C C . GLN A 1 83 ? 18.715 -3.300 1.228 1.00 51.53 83 GLN A C 1
ATOM 654 O O . GLN A 1 83 ? 19.134 -3.915 2.204 1.00 51.53 83 GLN A O 1
ATOM 659 N N . GLU A 1 84 ? 17.567 -2.618 1.279 1.00 50.03 84 GLU A N 1
ATOM 660 C CA . GLU A 1 84 ? 16.799 -2.456 2.527 1.00 50.03 84 GLU A CA 1
ATOM 661 C C . GLU A 1 84 ? 15.613 -3.426 2.630 1.00 50.03 84 GLU A C 1
ATOM 663 O O . GLU A 1 84 ? 15.114 -3.672 3.727 1.00 50.03 84 GLU A O 1
ATOM 668 N N . CYS A 1 85 ? 15.174 -4.009 1.508 1.00 58.19 85 CYS A N 1
ATOM 669 C CA . CYS A 1 85 ? 13.927 -4.783 1.437 1.00 58.19 85 CYS A CA 1
ATOM 670 C C . CYS A 1 85 ? 14.133 -6.296 1.246 1.00 58.19 85 CYS A C 1
ATOM 672 O O . CYS A 1 85 ? 13.155 -7.047 1.237 1.00 58.19 85 CYS A O 1
ATOM 674 N N . GLU A 1 86 ? 15.389 -6.765 1.185 1.00 50.41 86 GLU A N 1
ATOM 675 C CA . GLU A 1 86 ? 15.764 -8.193 1.124 1.00 50.41 86 GLU A CA 1
ATOM 676 C C . GLU A 1 86 ? 15.252 -9.028 2.319 1.00 50.41 86 GLU A C 1
ATOM 678 O O . GLU A 1 86 ? 15.233 -10.251 2.247 1.00 50.41 86 GLU A O 1
ATOM 683 N N . ALA A 1 87 ? 14.769 -8.410 3.403 1.00 46.03 87 ALA A N 1
ATOM 684 C CA . ALA A 1 87 ? 14.278 -9.135 4.577 1.00 46.03 87 ALA A CA 1
ATOM 685 C C . ALA A 1 87 ? 12.806 -9.599 4.499 1.00 46.03 87 ALA A C 1
ATOM 687 O O . ALA A 1 87 ? 12.386 -10.383 5.351 1.00 46.03 87 ALA A O 1
ATOM 688 N N . THR A 1 88 ? 12.009 -9.142 3.522 1.00 49.16 88 THR A N 1
ATOM 689 C CA . THR A 1 88 ? 10.536 -9.298 3.585 1.00 49.16 88 THR A CA 1
ATOM 690 C C . THR A 1 88 ? 9.925 -10.148 2.466 1.00 49.16 88 THR A C 1
ATOM 692 O O . THR A 1 88 ? 8.756 -10.527 2.555 1.00 49.16 88 THR A O 1
ATOM 695 N N . PHE A 1 89 ? 10.688 -10.503 1.426 1.00 41.84 89 PHE A N 1
ATOM 696 C CA . PHE A 1 89 ? 10.161 -11.255 0.276 1.00 41.84 89 PHE A CA 1
ATOM 697 C C . PHE A 1 89 ? 10.144 -12.779 0.458 1.00 41.84 89 PHE A C 1
ATOM 699 O O . PHE A 1 89 ? 9.195 -13.419 -0.006 1.00 41.84 89 PHE A O 1
ATOM 706 N N . ASP A 1 90 ? 11.085 -13.361 1.207 1.00 40.34 90 ASP A N 1
ATOM 707 C CA . ASP A 1 90 ? 11.064 -14.805 1.501 1.00 40.34 90 ASP A CA 1
ATOM 708 C C . ASP A 1 90 ? 9.832 -15.209 2.336 1.00 40.34 90 ASP A C 1
ATOM 710 O O . ASP A 1 90 ? 9.297 -16.309 2.197 1.00 40.34 90 ASP A O 1
ATOM 714 N N . THR A 1 91 ? 9.282 -14.290 3.136 1.00 42.97 91 THR A N 1
ATOM 715 C CA . THR A 1 91 ? 8.134 -14.573 4.015 1.00 42.97 91 THR A CA 1
ATOM 716 C C . THR A 1 91 ? 6.775 -14.533 3.305 1.00 42.97 91 THR A C 1
ATOM 718 O O . THR A 1 91 ? 5.796 -15.073 3.830 1.0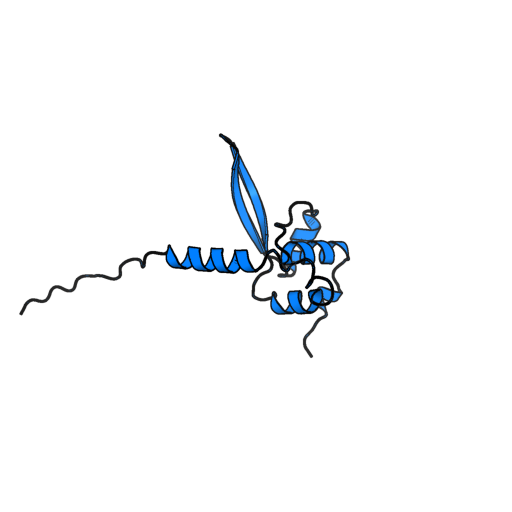0 42.97 91 THR A O 1
ATOM 721 N N . VAL A 1 92 ? 6.670 -13.909 2.122 1.00 42.00 92 VAL A N 1
ATOM 722 C CA . VAL A 1 92 ? 5.399 -13.830 1.372 1.00 42.00 92 VAL A CA 1
ATOM 723 C C . VAL A 1 92 ? 5.189 -15.071 0.497 1.00 42.00 92 VAL A C 1
ATOM 725 O O . VAL A 1 92 ? 4.063 -15.570 0.438 1.00 42.00 92 VAL A O 1
ATOM 728 N N . GLN A 1 93 ? 6.248 -15.651 -0.090 1.00 39.34 93 GLN A N 1
ATOM 729 C CA . GLN A 1 93 ? 6.125 -16.932 -0.805 1.00 39.34 93 GLN A CA 1
ATOM 730 C C . GLN A 1 93 ? 5.782 -18.103 0.130 1.00 39.34 93 GLN A C 1
ATOM 732 O O . GLN A 1 93 ? 4.954 -18.937 -0.238 1.00 39.34 93 GLN A O 1
ATOM 737 N N . GLU A 1 94 ? 6.315 -18.148 1.357 1.00 41.00 94 GLU A N 1
ATOM 738 C CA . GLU A 1 94 ? 5.932 -19.185 2.332 1.00 41.00 94 GLU A CA 1
ATOM 739 C C . GLU A 1 94 ? 4.466 -19.070 2.788 1.00 41.00 94 GLU A C 1
ATOM 741 O O . GLU A 1 94 ? 3.798 -20.089 3.004 1.00 41.00 94 GLU A O 1
ATOM 746 N N . LYS A 1 95 ? 3.923 -17.848 2.903 1.00 42.03 95 LYS A N 1
ATOM 747 C CA . LYS A 1 95 ? 2.527 -17.628 3.326 1.00 42.03 95 LYS A CA 1
ATOM 748 C C . LYS A 1 95 ? 1.504 -17.874 2.216 1.00 42.03 95 LYS A C 1
ATOM 750 O O . LYS A 1 95 ? 0.439 -18.416 2.511 1.00 42.03 95 LYS A O 1
ATOM 755 N N . GLU A 1 96 ? 1.808 -17.535 0.965 1.00 42.19 96 GLU A N 1
ATOM 756 C CA . GLU A 1 96 ? 0.964 -17.891 -0.189 1.00 42.19 96 GLU A CA 1
ATOM 757 C C . GLU A 1 96 ? 1.049 -19.401 -0.492 1.00 42.19 96 GLU A C 1
ATOM 759 O O . GLU A 1 96 ? 0.017 -20.050 -0.671 1.00 42.19 96 GLU A O 1
ATOM 764 N N . GLY A 1 97 ? 2.243 -20.005 -0.416 1.00 38.41 97 GLY A N 1
ATOM 765 C CA . GLY A 1 97 ? 2.430 -21.454 -0.563 1.00 38.41 97 GLY A CA 1
ATOM 766 C C . GLY A 1 97 ? 1.722 -22.281 0.521 1.00 38.41 97 GLY A C 1
ATOM 767 O O . GLY A 1 97 ? 1.152 -23.331 0.224 1.00 38.41 97 GLY A O 1
ATOM 768 N N . SER A 1 98 ? 1.669 -21.782 1.762 1.00 37.19 98 SER A N 1
ATOM 769 C CA . SER A 1 98 ? 0.930 -22.433 2.859 1.00 37.19 98 SER A CA 1
ATOM 770 C C . SER A 1 98 ? -0.584 -22.201 2.820 1.00 37.19 98 SER A C 1
ATOM 772 O O . SER A 1 98 ? -1.343 -23.023 3.335 1.00 37.19 98 SER A O 1
ATOM 774 N N . ARG A 1 99 ? -1.068 -21.107 2.214 1.00 40.38 99 ARG A N 1
ATOM 775 C CA . ARG A 1 99 ? -2.515 -20.862 2.068 1.00 40.38 99 ARG A CA 1
ATOM 776 C C . ARG A 1 99 ? -3.147 -21.701 0.963 1.00 40.38 99 ARG A C 1
ATOM 778 O O . ARG A 1 99 ? -4.283 -22.136 1.129 1.00 40.38 99 ARG A O 1
ATOM 785 N N . ILE A 1 100 ? -2.425 -21.962 -0.127 1.00 41.72 100 ILE A N 1
ATOM 786 C CA . ILE A 1 100 ? -2.940 -22.760 -1.251 1.00 41.72 100 ILE A CA 1
ATOM 787 C C . ILE A 1 100 ? -3.016 -24.259 -0.893 1.00 41.72 100 ILE A C 1
ATOM 789 O O . ILE A 1 100 ? -3.881 -24.957 -1.414 1.00 41.72 100 ILE A O 1
ATOM 793 N N . SER A 1 101 ? -2.208 -24.757 0.055 1.00 37.47 101 SER A N 1
ATOM 794 C CA . SER A 1 101 ? -2.291 -26.156 0.519 1.00 37.47 101 SER A CA 1
ATOM 795 C C . SER A 1 101 ? -3.443 -26.441 1.495 1.00 37.47 101 SER A C 1
ATOM 797 O O . SER A 1 101 ? -3.761 -27.603 1.731 1.00 37.47 101 SER A O 1
ATOM 799 N N . SER A 1 102 ? -4.082 -25.402 2.051 1.00 35.72 102 SER A N 1
ATOM 800 C CA . SER A 1 102 ? -5.167 -25.532 3.042 1.00 35.72 102 SER A CA 1
ATOM 801 C C . SER A 1 102 ? -6.571 -25.362 2.451 1.00 35.72 102 SER A C 1
ATOM 803 O O . SER A 1 102 ? -7.556 -25.380 3.189 1.00 35.72 102 SER A O 1
ATOM 805 N N . ILE A 1 103 ? -6.690 -25.200 1.130 1.00 39.16 103 ILE A N 1
ATOM 806 C CA . ILE A 1 103 ? -7.976 -25.320 0.444 1.00 39.16 103 ILE A CA 1
ATOM 807 C C . ILE A 1 103 ? -8.146 -26.805 0.121 1.00 39.16 103 ILE A C 1
ATOM 809 O O . ILE A 1 103 ? -7.666 -27.286 -0.905 1.00 39.16 103 ILE A O 1
ATOM 813 N N . GLU A 1 104 ? -8.802 -27.548 1.014 1.00 35.53 104 GLU A N 1
ATOM 814 C CA . GLU A 1 104 ? -9.324 -28.866 0.655 1.00 35.53 104 GLU A CA 1
ATOM 815 C C . GLU A 1 104 ? -10.137 -28.726 -0.643 1.00 35.53 104 GLU A C 1
ATOM 817 O O . GLU A 1 104 ? -10.983 -27.826 -0.742 1.00 35.53 104 GLU A O 1
ATOM 822 N N . PRO A 1 105 ? -9.914 -29.577 -1.659 1.00 36.44 105 PRO A N 1
ATOM 823 C CA . PRO A 1 105 ? -10.785 -29.594 -2.817 1.00 36.44 105 PRO A CA 1
ATOM 824 C C . PRO A 1 105 ? -12.197 -29.926 -2.328 1.00 36.44 105 PRO A C 1
ATOM 826 O O . PRO A 1 105 ? -12.454 -31.026 -1.837 1.00 36.44 105 PRO A O 1
ATOM 829 N N . LEU A 1 106 ? -13.121 -28.967 -2.455 1.00 39.47 106 LEU A N 1
ATOM 830 C CA . LEU A 1 106 ? -14.552 -29.219 -2.327 1.00 39.47 106 LEU A CA 1
ATOM 831 C C . LEU A 1 106 ? -14.893 -30.367 -3.280 1.00 39.47 106 LEU A C 1
ATOM 833 O O . LEU A 1 106 ? -14.883 -30.224 -4.501 1.00 39.47 106 LEU A O 1
ATOM 837 N N . SER A 1 107 ? -15.111 -31.526 -2.668 1.00 39.06 107 SER A N 1
ATOM 838 C CA . SER A 1 107 ? -15.375 -32.816 -3.283 1.00 39.06 1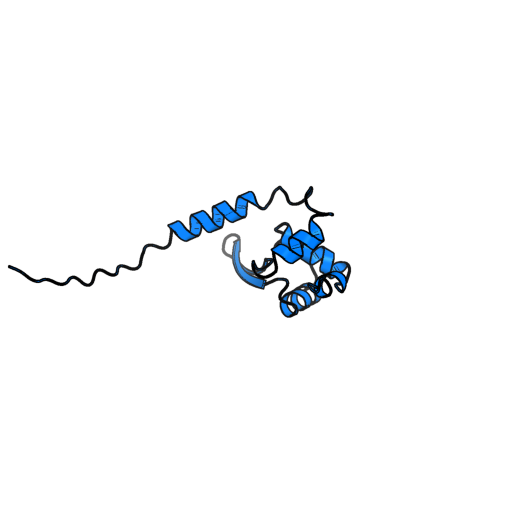07 SER A CA 1
ATOM 839 C C . SER A 1 107 ? -16.365 -32.708 -4.445 1.00 39.06 107 SER A C 1
ATOM 841 O O . SER A 1 107 ? -17.567 -32.570 -4.233 1.00 39.06 107 SER A O 1
ATOM 843 N N . GLN A 1 108 ? -15.891 -32.881 -5.680 1.00 41.28 108 GLN A N 1
ATOM 844 C CA . GLN A 1 108 ? -16.726 -33.454 -6.733 1.00 41.28 108 GLN A CA 1
ATOM 845 C C . GLN A 1 108 ? -16.575 -34.971 -6.674 1.00 41.28 108 GLN A C 1
ATOM 847 O O . GLN A 1 108 ? -15.772 -35.586 -7.365 1.00 41.28 108 GLN A O 1
ATOM 852 N N . SER A 1 109 ? -17.361 -35.584 -5.800 1.00 37.12 109 SER A N 1
ATOM 853 C CA . SER A 1 109 ? -17.673 -37.008 -5.865 1.00 37.12 109 SER A CA 1
ATOM 854 C C . SER A 1 109 ? -19.181 -37.156 -5.749 1.00 37.12 109 SER A C 1
ATOM 856 O O . SER A 1 109 ? -19.712 -37.620 -4.748 1.00 37.12 109 SER A O 1
ATOM 858 N N . ALA A 1 110 ? -19.884 -36.725 -6.798 1.00 37.91 110 ALA A N 1
ATOM 859 C CA . ALA A 1 110 ? -21.210 -37.252 -7.071 1.00 37.91 110 ALA A CA 1
ATOM 860 C C . ALA A 1 110 ? -21.023 -38.691 -7.571 1.00 37.91 110 ALA A C 1
ATOM 862 O O . ALA A 1 110 ? -20.643 -38.942 -8.713 1.00 37.91 110 ALA A O 1
ATOM 863 N N . THR A 1 111 ? -21.218 -39.635 -6.658 1.00 39.88 111 THR A N 1
ATOM 864 C CA . THR A 1 111 ? -21.197 -41.080 -6.870 1.00 39.88 111 THR A CA 1
ATOM 865 C C . THR A 1 111 ? -22.191 -41.461 -7.974 1.00 39.88 111 THR A C 1
ATOM 867 O O . THR A 1 111 ? -23.400 -41.334 -7.789 1.00 39.88 111 THR A O 1
ATOM 870 N N . ARG A 1 112 ? -21.716 -41.963 -9.122 1.00 37.56 112 ARG A N 1
ATOM 871 C CA . ARG A 1 112 ? -22.570 -42.680 -10.082 1.00 37.56 112 ARG A CA 1
ATOM 872 C C . ARG A 1 112 ? -22.420 -44.176 -9.834 1.00 37.56 112 ARG A C 1
ATOM 874 O O . ARG A 1 112 ? -21.537 -44.822 -10.384 1.00 37.56 112 ARG A O 1
ATOM 881 N N . ASN A 1 113 ? -23.301 -44.704 -8.988 1.00 42.44 113 ASN A N 1
ATOM 882 C CA . ASN A 1 113 ? -23.597 -46.132 -8.924 1.00 42.44 113 ASN A CA 1
ATOM 883 C C . ASN A 1 113 ? -24.097 -46.591 -10.300 1.00 42.44 113 ASN A C 1
ATOM 885 O O . ASN A 1 113 ? -25.186 -46.187 -10.707 1.00 42.44 113 ASN A O 1
ATOM 889 N N . GLN A 1 114 ? -23.346 -47.450 -10.986 1.00 36.88 114 GLN A N 1
ATOM 890 C CA . GLN A 1 114 ? -23.927 -48.432 -11.899 1.00 36.88 114 GLN A CA 1
ATOM 891 C C . GLN A 1 114 ? -23.210 -49.768 -11.722 1.00 36.88 114 GLN A C 1
ATOM 893 O O . GLN A 1 114 ? -22.028 -49.915 -12.021 1.00 36.88 114 GLN A O 1
ATOM 898 N N . SER A 1 115 ? -23.978 -50.702 -11.171 1.00 41.09 115 SER A N 1
ATOM 899 C CA . SER A 1 115 ? -23.740 -52.135 -11.140 1.00 41.09 115 SER A CA 1
ATOM 900 C C . SER A 1 115 ? -23.566 -52.694 -12.551 1.00 41.09 115 SER A C 1
ATOM 902 O O . SER A 1 115 ? -24.280 -52.278 -13.463 1.00 41.09 115 SER A O 1
ATOM 904 N N . ASN A 1 116 ? -22.684 -53.681 -12.682 1.00 39.25 116 ASN A N 1
ATOM 905 C CA . ASN A 1 116 ? -22.823 -54.799 -13.610 1.00 39.25 116 ASN A CA 1
ATOM 906 C C . ASN A 1 116 ? -22.218 -56.038 -12.955 1.00 39.25 116 ASN A C 1
ATOM 908 O O . ASN A 1 116 ? -21.114 -55.898 -12.383 1.00 39.25 116 ASN A O 1
#

Sequence (116 aa):
MNDSSGLSRLSNKQKEALGSIYCGDTGRGYAQKTLDSLEKKGLIVSQTVAERQGVFVFTHKEYYVPLSVHYEVTQYFAAQYDQECEATFDTVQEKEGSRISSIEPLSQSATRNQSN